Protein AF-A0A9Q0LFL4-F1 (afdb_monomer)

Mean predicted aligned error: 7.01 Å

Solvent-accessible surface area (backbone atoms only — not comparable to full-atom values): 6898 Å² total; per-residue (Å²): 116,65,68,58,54,51,52,50,52,52,24,51,50,52,23,52,52,43,47,49,40,36,75,68,68,75,46,93,72,56,52,64,62,35,40,41,49,46,55,51,49,54,52,52,50,52,49,55,50,50,52,52,47,51,51,30,63,75,42,91,64,61,44,68,62,51,50,55,53,50,51,58,44,53,69,53,48,54,32,51,52,52,25,53,54,40,43,34,40,43,75,60,65,78,43,90,71,54,70,68,64,35,46,39,43,51,53,54,49,53,52,52,53,53,53,52,52,55,52,54,63,57,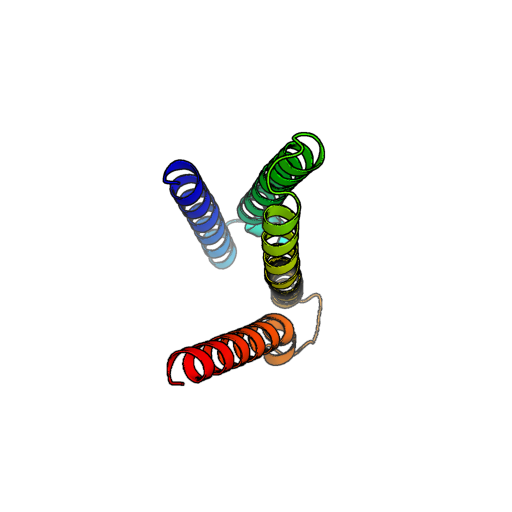62,80,74,115

Secondary structure (DSSP, 8-state):
-HHHHHHHHHHHHHHHHHHHHHHTTS----HHHHTHHHHHHHHHHHHHHHHHHHHHHHS-S-HHHHHHHHHHHHHHHHHHHHHHHHHHHHHTT-----HHHHHHHHHHHHHHHHHHHHHHHHHTT-

Sequence (126 aa):
MDFFLFFFSLTSLLTSIFATLRMDDKISWTWTQIFIPLWIFDIFFLYTLLVAFLRGFFGLRNYKQSITFFQHYIFTFIPLLAFQVLLVRKIDGLSYYSYISVFSPLIVLGIIWIFGFLSDAKFDSY

pLDDT: mean 84.93, std 7.81, range [52.56, 94.0]

Structure (mmCIF, N/CA/C/O backbone):
data_AF-A0A9Q0LFL4-F1
#
_entry.id   AF-A0A9Q0LFL4-F1
#
loop_
_atom_site.group_PDB
_atom_site.id
_atom_site.type_symbol
_atom_site.label_atom_id
_atom_site.label_alt_id
_atom_site.label_comp_id
_atom_site.label_asym_id
_atom_site.label_entity_id
_atom_site.label_seq_id
_atom_site.pdbx_PDB_ins_code
_atom_site.Cartn_x
_atom_site.Cartn_y
_atom_site.Cartn_z
_atom_site.occupancy
_atom_site.B_iso_or_equiv
_atom_site.auth_seq_id
_atom_site.auth_comp_id
_atom_site.auth_asym_id
_atom_site.auth_atom_id
_atom_site.pdbx_PDB_model_num
ATOM 1 N N . MET A 1 1 ? 21.167 2.546 -2.315 1.00 64.94 1 MET A N 1
ATOM 2 C CA . MET A 1 1 ? 20.037 1.668 -1.937 1.00 64.94 1 MET A CA 1
ATOM 3 C C . MET A 1 1 ? 19.676 1.867 -0.463 1.00 64.94 1 MET A C 1
ATOM 5 O O . MET A 1 1 ? 18.500 1.851 -0.125 1.00 64.94 1 MET A O 1
ATOM 9 N N . ASP A 1 2 ? 20.662 2.170 0.382 1.00 81.81 2 ASP A N 1
ATOM 10 C CA . ASP A 1 2 ? 20.545 2.227 1.849 1.00 81.81 2 ASP A CA 1
ATOM 11 C C . ASP A 1 2 ? 19.585 3.304 2.366 1.00 81.81 2 ASP A C 1
ATOM 13 O O . ASP A 1 2 ? 18.818 3.056 3.290 1.00 81.81 2 ASP A O 1
ATOM 17 N N . PHE A 1 3 ? 19.543 4.474 1.717 1.00 87.81 3 PHE A N 1
ATOM 18 C CA . PHE A 1 3 ? 18.604 5.541 2.083 1.00 87.81 3 PHE A CA 1
ATOM 19 C C . PHE A 1 3 ? 17.133 5.111 1.954 1.00 87.81 3 PHE A C 1
ATOM 21 O O . PHE A 1 3 ? 16.326 5.401 2.833 1.00 87.81 3 PHE A O 1
ATOM 28 N N . PHE A 1 4 ? 16.779 4.387 0.886 1.00 84.44 4 PHE A N 1
ATOM 29 C CA . PHE A 1 4 ? 15.406 3.919 0.669 1.00 84.44 4 PHE A CA 1
ATOM 30 C C . PHE A 1 4 ? 14.993 2.882 1.709 1.00 84.44 4 PHE A C 1
ATOM 32 O O . PHE A 1 4 ? 13.879 2.947 2.219 1.00 84.44 4 PHE A O 1
ATOM 39 N N . LEU A 1 5 ? 15.897 1.959 2.050 1.00 88.12 5 LEU A N 1
ATOM 40 C CA . LEU A 1 5 ? 15.652 0.946 3.078 1.00 88.12 5 LEU A CA 1
ATOM 41 C C . LEU A 1 5 ? 15.499 1.581 4.460 1.00 88.12 5 LEU A C 1
ATOM 43 O O . LEU A 1 5 ? 14.592 1.217 5.204 1.00 88.12 5 LEU A O 1
ATOM 47 N N . PHE A 1 6 ? 16.337 2.567 4.783 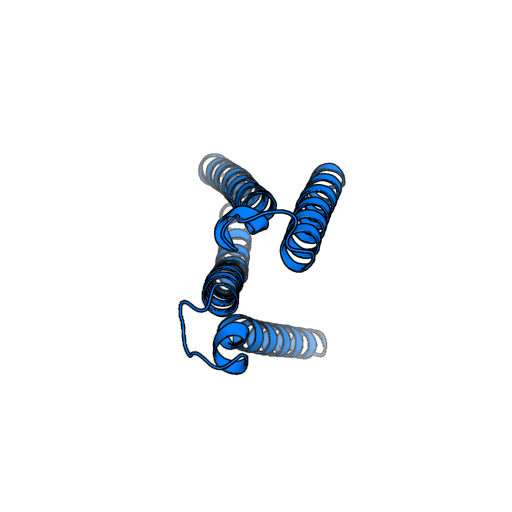1.00 91.19 6 PHE A N 1
ATOM 48 C CA . PHE A 1 6 ? 16.214 3.324 6.024 1.00 91.19 6 PHE A CA 1
ATOM 49 C C . PHE A 1 6 ? 14.870 4.060 6.100 1.00 91.19 6 PHE A C 1
ATOM 51 O O . PHE A 1 6 ? 14.162 3.959 7.101 1.00 91.19 6 PHE A O 1
ATOM 58 N N . PHE A 1 7 ? 14.479 4.743 5.021 1.00 90.00 7 PHE A N 1
ATOM 59 C CA . PHE A 1 7 ? 13.208 5.460 4.950 1.00 90.00 7 PHE A CA 1
ATOM 60 C C . PHE A 1 7 ? 11.995 4.514 5.034 1.00 90.00 7 PHE A C 1
ATOM 62 O O . PHE A 1 7 ? 11.036 4.797 5.756 1.00 90.00 7 PHE A O 1
ATOM 69 N N . PHE A 1 8 ? 12.057 3.356 4.370 1.00 89.19 8 PHE A N 1
ATOM 70 C CA . PHE A 1 8 ? 11.047 2.298 4.465 1.00 89.19 8 PHE A CA 1
ATOM 71 C C . PHE A 1 8 ? 10.922 1.746 5.889 1.00 89.19 8 PHE A C 1
ATOM 73 O O . PHE A 1 8 ? 9.821 1.626 6.428 1.00 89.19 8 PHE A O 1
ATOM 80 N N . SER A 1 9 ? 12.054 1.439 6.524 1.00 90.62 9 SER A N 1
ATOM 81 C CA . SER A 1 9 ? 12.075 0.938 7.897 1.00 90.62 9 SER A CA 1
ATOM 82 C C . SER A 1 9 ? 11.483 1.963 8.859 1.00 90.62 9 SER A C 1
ATOM 84 O O . SER A 1 9 ? 10.689 1.603 9.723 1.00 90.62 9 SER A O 1
ATOM 86 N N . LEU A 1 10 ? 11.833 3.242 8.703 1.00 94.00 10 LEU A N 1
ATOM 87 C CA . LEU A 1 10 ? 11.335 4.310 9.563 1.00 94.00 10 LEU A CA 1
ATOM 88 C C . LEU A 1 10 ? 9.814 4.473 9.432 1.00 94.00 10 LEU A C 1
ATOM 90 O O . LEU A 1 10 ? 9.105 4.473 10.435 1.00 94.00 10 LEU A O 1
ATOM 94 N N . THR A 1 11 ? 9.300 4.559 8.206 1.00 93.06 11 THR A N 1
ATOM 95 C CA . THR A 1 11 ? 7.855 4.708 7.937 1.00 93.06 11 THR A CA 1
ATOM 96 C C . THR A 1 11 ? 7.040 3.491 8.387 1.00 93.06 11 THR A C 1
ATOM 98 O O . THR A 1 11 ? 5.948 3.651 8.943 1.00 93.06 11 THR A O 1
ATOM 101 N N . SER A 1 12 ? 7.592 2.284 8.238 1.00 90.94 12 SER A N 1
ATOM 102 C CA . SER A 1 12 ? 6.985 1.043 8.736 1.00 90.94 12 SER A CA 1
ATOM 103 C C . SER A 1 12 ? 6.929 1.005 10.265 1.00 90.94 12 SER A C 1
ATOM 105 O O . SER A 1 12 ? 5.880 0.702 10.837 1.00 90.94 12 SER A O 1
ATOM 107 N N . LEU A 1 13 ? 8.024 1.377 10.941 1.00 93.94 13 LEU A N 1
ATOM 108 C CA . LEU A 1 13 ? 8.074 1.456 12.404 1.00 93.94 13 LEU A CA 1
ATOM 109 C C . LEU A 1 13 ? 7.091 2.499 12.945 1.00 93.94 13 LEU A C 1
ATOM 111 O O . LEU A 1 13 ? 6.338 2.193 13.867 1.00 93.94 13 LEU A O 1
ATOM 115 N N . LEU A 1 14 ? 7.040 3.695 12.349 1.00 93.69 14 LEU A N 1
ATOM 116 C CA . LEU A 1 14 ? 6.079 4.735 12.733 1.00 93.69 14 LEU A CA 1
ATOM 117 C C . LEU A 1 14 ? 4.635 4.237 12.616 1.00 93.69 14 LEU A C 1
ATOM 119 O O . LEU A 1 14 ? 3.842 4.435 13.534 1.00 93.69 14 LEU A O 1
ATOM 123 N N . THR A 1 15 ? 4.302 3.559 11.517 1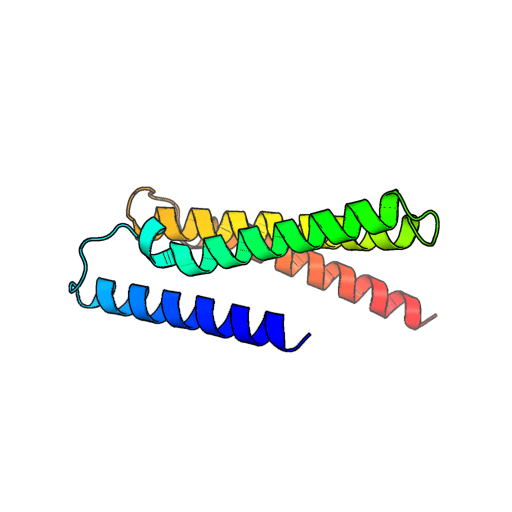.00 91.00 15 THR A N 1
ATOM 124 C CA . THR A 1 15 ? 2.956 3.005 11.320 1.00 91.00 15 THR A CA 1
ATOM 125 C C . THR A 1 15 ? 2.632 1.935 12.359 1.00 91.00 15 THR A C 1
ATOM 127 O O . THR A 1 15 ? 1.528 1.928 12.898 1.00 91.00 15 THR A O 1
ATOM 130 N N . SER A 1 16 ? 3.595 1.074 12.701 1.00 90.19 16 SER A N 1
ATOM 131 C CA . SER A 1 16 ? 3.415 0.077 13.759 1.00 90.19 16 SER A CA 1
ATOM 132 C C . SER A 1 16 ? 3.185 0.729 15.124 1.00 90.19 16 SER A C 1
ATOM 134 O O . SER A 1 16 ? 2.304 0.290 15.855 1.00 90.19 16 SER A O 1
ATOM 136 N N . ILE A 1 17 ? 3.928 1.792 15.453 1.00 92.38 17 ILE A N 1
ATOM 137 C CA . ILE A 1 17 ? 3.763 2.542 16.708 1.00 92.38 17 ILE A CA 1
ATOM 138 C C . ILE A 1 17 ? 2.381 3.206 16.760 1.00 92.38 17 ILE A C 1
ATOM 140 O O . ILE A 1 17 ? 1.686 3.116 17.770 1.00 92.38 17 ILE A O 1
ATOM 144 N N . PHE A 1 18 ? 1.939 3.851 15.678 1.00 90.56 18 PHE A N 1
ATOM 145 C CA . PHE A 1 18 ? 0.596 4.435 15.626 1.00 90.56 18 PHE A CA 1
ATOM 146 C C . PHE A 1 18 ? -0.505 3.371 15.696 1.00 90.56 18 PHE A C 1
ATOM 148 O O . PHE A 1 18 ? -1.534 3.602 16.332 1.00 90.56 18 PHE A O 1
ATOM 155 N N . ALA A 1 19 ? -0.284 2.201 15.092 1.00 88.81 19 ALA A N 1
ATOM 156 C CA . ALA A 1 19 ? -1.211 1.080 15.167 1.00 88.81 19 ALA A CA 1
ATOM 157 C C . ALA A 1 19 ? -1.356 0.562 16.603 1.00 88.81 19 ALA A C 1
ATOM 159 O O . ALA A 1 19 ? -2.485 0.406 17.069 1.00 88.81 19 ALA A O 1
ATOM 160 N N . THR A 1 20 ? -0.249 0.366 17.328 1.00 89.69 20 THR A N 1
ATOM 161 C CA . THR A 1 20 ? -0.294 -0.060 18.737 1.00 89.69 20 THR A CA 1
ATOM 162 C C . THR A 1 20 ? -0.911 1.011 19.628 1.00 89.69 20 THR A C 1
ATOM 164 O O . THR A 1 20 ? -1.770 0.698 20.440 1.00 89.69 20 THR A O 1
ATOM 167 N N . LEU A 1 21 ? 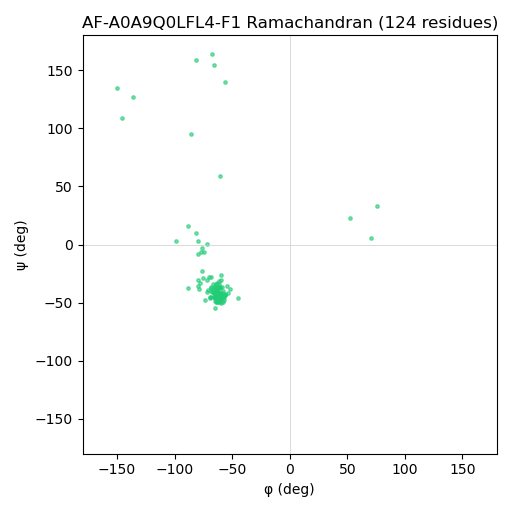-0.574 2.290 19.424 1.00 88.25 21 LEU A N 1
ATOM 168 C CA . LEU A 1 21 ? -1.149 3.388 20.211 1.00 88.25 21 LEU A CA 1
ATOM 169 C C . LEU A 1 21 ? -2.668 3.504 20.054 1.00 88.25 21 LEU A C 1
ATOM 171 O O . LEU A 1 21 ? -3.356 3.871 21.007 1.00 88.25 21 LEU A O 1
ATOM 175 N N . ARG A 1 22 ? -3.205 3.197 18.869 1.00 87.00 22 ARG A N 1
ATOM 176 C CA . ARG A 1 22 ? -4.656 3.098 18.705 1.00 87.00 22 ARG A CA 1
ATOM 177 C C . ARG A 1 22 ? -5.231 1.856 19.365 1.00 87.00 22 ARG A C 1
ATOM 179 O O . ARG A 1 22 ? -6.307 1.958 19.934 1.00 87.00 22 ARG A O 1
ATOM 186 N N . MET A 1 23 ? -4.566 0.706 19.263 1.00 84.94 23 MET A N 1
ATOM 187 C CA . MET A 1 23 ? -5.021 -0.499 19.968 1.00 84.94 23 MET A CA 1
ATOM 188 C C . MET A 1 23 ? -5.064 -0.286 21.487 1.00 84.94 23 MET A C 1
ATOM 190 O O . MET A 1 23 ? -5.933 -0.843 22.145 1.00 84.94 23 MET A O 1
ATOM 194 N N . ASP A 1 24 ? -4.191 0.571 22.015 1.00 88.94 24 ASP A N 1
ATOM 195 C CA . ASP A 1 24 ? -4.174 0.997 23.418 1.00 88.94 24 ASP A CA 1
ATOM 196 C C . ASP A 1 24 ? -5.196 2.113 23.741 1.00 88.94 24 ASP A C 1
ATOM 198 O O . ASP A 1 24 ? -5.114 2.740 24.803 1.00 88.94 24 ASP A O 1
ATOM 202 N N . ASP A 1 25 ? -6.112 2.426 22.815 1.00 84.44 25 ASP A N 1
ATOM 203 C CA . ASP A 1 25 ? -7.126 3.489 22.899 1.00 84.44 25 ASP A CA 1
ATOM 204 C C . ASP A 1 25 ? -6.562 4.883 23.257 1.00 84.44 25 ASP A C 1
ATOM 206 O O . ASP A 1 25 ? -7.276 5.772 23.729 1.00 84.44 25 ASP A O 1
ATOM 210 N N . LYS A 1 26 ? -5.26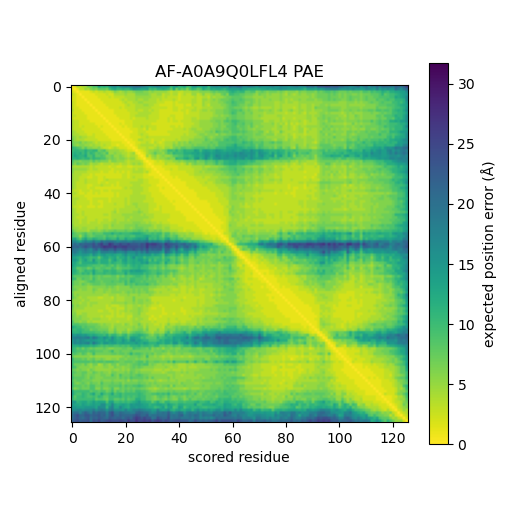6 5.127 23.008 1.00 85.81 26 LYS A N 1
ATOM 211 C CA . LYS A 1 26 ? -4.622 6.427 23.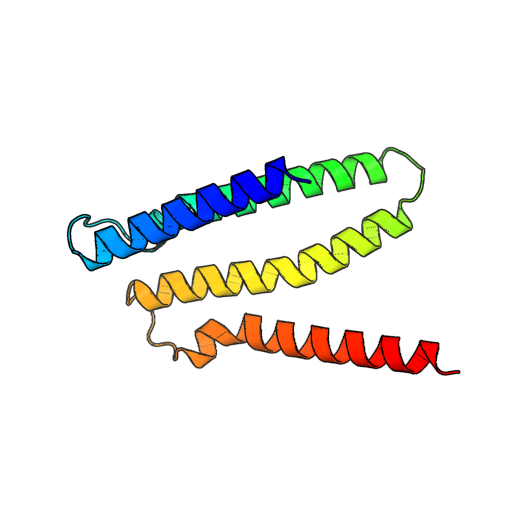278 1.00 85.81 26 LYS A CA 1
ATOM 212 C C . LYS A 1 26 ? -4.970 7.485 22.235 1.00 85.81 26 LYS A C 1
ATOM 214 O O . LYS A 1 26 ? -4.828 8.676 22.508 1.00 85.81 26 LYS A O 1
ATOM 219 N N . ILE A 1 27 ? -5.376 7.062 21.037 1.00 85.56 27 ILE A N 1
ATOM 220 C CA . ILE A 1 27 ? -5.607 7.929 19.878 1.00 85.56 27 ILE A CA 1
ATOM 221 C C . ILE A 1 27 ? -6.913 7.517 19.177 1.00 85.56 27 ILE A C 1
ATOM 223 O O . ILE A 1 27 ? -7.067 6.368 18.778 1.00 85.56 27 ILE A O 1
ATOM 227 N N . SER A 1 28 ? -7.825 8.471 18.954 1.00 84.25 28 SER A N 1
ATOM 228 C CA . SER A 1 28 ? -9.141 8.269 18.311 1.00 84.25 28 SER A CA 1
ATOM 229 C C . SER A 1 28 ? -9.140 8.399 16.776 1.00 84.25 28 SER A C 1
ATOM 231 O O . SER A 1 28 ? -10.184 8.591 16.153 1.00 84.25 28 SER A O 1
ATOM 233 N N . TRP A 1 29 ? -7.967 8.345 16.148 1.00 87.25 29 TRP A N 1
ATOM 234 C CA . TRP A 1 29 ? -7.795 8.507 14.698 1.00 87.25 29 TRP A CA 1
ATOM 235 C C . TRP A 1 29 ? -8.409 7.345 13.921 1.00 87.25 29 TRP A C 1
ATOM 237 O O . TRP A 1 29 ? -8.652 6.303 14.505 1.00 87.25 29 TRP A O 1
ATOM 247 N N . THR A 1 30 ? -8.634 7.480 12.611 1.00 88.19 30 THR A N 1
ATOM 248 C CA . THR A 1 30 ? -9.083 6.402 11.692 1.00 88.19 30 THR A CA 1
ATOM 249 C C . THR A 1 30 ? -7.914 5.516 11.240 1.00 88.19 30 THR A C 1
ATOM 251 O O . THR A 1 30 ? -6.752 5.915 11.341 1.00 88.19 30 THR A O 1
ATOM 254 N N . TRP A 1 31 ? -8.177 4.286 10.777 1.00 87.88 31 TRP A N 1
ATOM 255 C CA . TRP A 1 31 ? -7.077 3.368 10.426 1.00 87.88 31 TRP A CA 1
ATOM 256 C C . TRP A 1 31 ? -6.330 3.873 9.195 1.00 87.88 31 TRP A C 1
ATOM 258 O O . TRP A 1 31 ? -5.118 3.714 9.089 1.00 87.88 31 TRP A O 1
ATOM 268 N N . THR A 1 32 ? -7.027 4.607 8.330 1.00 88.06 32 THR A N 1
ATOM 269 C CA . THR A 1 32 ? -6.437 5.359 7.223 1.00 88.06 32 THR A CA 1
ATOM 270 C C . THR A 1 32 ? -5.370 6.340 7.707 1.00 88.06 32 THR A C 1
ATOM 272 O O . THR A 1 32 ? -4.303 6.415 7.103 1.00 88.06 32 THR A O 1
ATOM 275 N N . GLN A 1 33 ? -5.624 7.054 8.812 1.00 89.19 33 GLN A N 1
ATOM 276 C CA . GLN A 1 33 ? -4.680 8.022 9.376 1.00 89.19 33 GLN A CA 1
ATOM 277 C C . GLN A 1 33 ? -3.433 7.350 9.958 1.00 89.19 33 GLN A C 1
ATOM 279 O O . GLN A 1 33 ? -2.327 7.853 9.789 1.00 89.19 33 GLN A O 1
ATOM 284 N N . ILE A 1 34 ? -3.588 6.185 10.585 1.00 91.38 34 ILE A N 1
ATOM 285 C CA . ILE A 1 34 ? -2.460 5.407 11.126 1.00 91.38 34 ILE A CA 1
ATOM 286 C C . ILE A 1 34 ? -1.501 4.972 10.026 1.00 91.38 34 ILE A C 1
ATOM 288 O O . ILE A 1 34 ? -0.291 5.003 10.222 1.00 91.38 34 ILE A O 1
ATOM 292 N N . PHE A 1 35 ? -2.038 4.612 8.862 1.00 90.94 35 PHE A N 1
ATOM 293 C CA . PHE A 1 35 ? -1.235 4.192 7.724 1.00 90.94 35 PHE A CA 1
ATOM 294 C C . PHE A 1 35 ? -0.579 5.365 6.978 1.00 90.94 35 PHE A C 1
ATOM 296 O O . PHE A 1 35 ? 0.220 5.101 6.085 1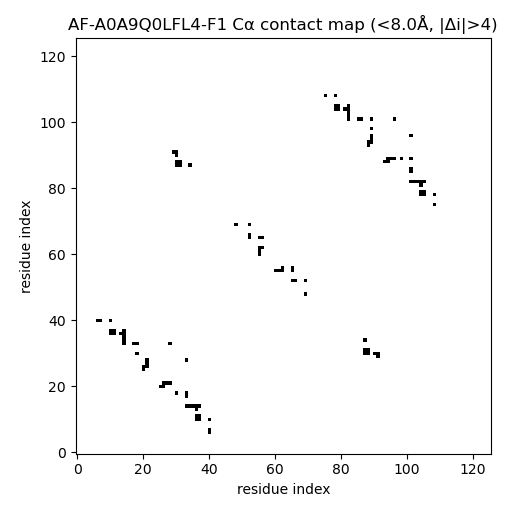.00 90.94 35 PHE A O 1
ATOM 303 N N . ILE A 1 36 ? -0.867 6.643 7.302 1.00 91.69 36 ILE A N 1
ATOM 304 C CA . ILE A 1 36 ? -0.304 7.833 6.607 1.00 91.69 36 ILE A CA 1
ATOM 305 C C . ILE A 1 36 ? 1.208 7.724 6.350 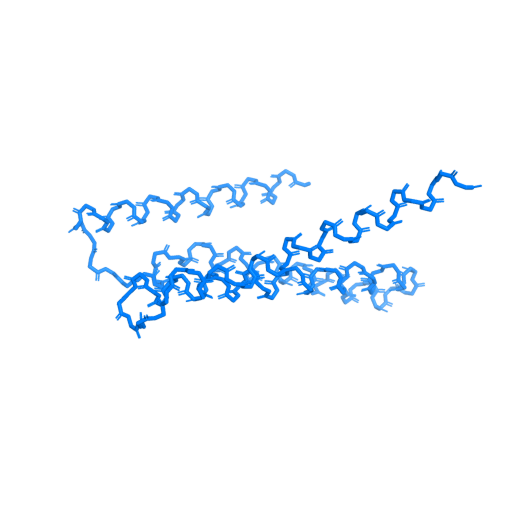1.00 91.69 36 ILE A C 1
ATOM 307 O O . ILE A 1 36 ? 1.611 7.992 5.216 1.00 91.69 36 ILE A O 1
ATOM 311 N N . PRO A 1 37 ? 2.053 7.307 7.315 1.00 91.50 37 PRO A N 1
ATOM 312 C CA . PRO A 1 37 ? 3.487 7.185 7.071 1.00 91.50 37 PRO A CA 1
ATOM 313 C C . PRO A 1 37 ? 3.825 6.190 5.949 1.00 91.50 37 PRO A C 1
ATOM 315 O O . PRO A 1 37 ? 4.726 6.468 5.159 1.00 91.50 37 PRO A O 1
ATOM 318 N N . LEU A 1 38 ? 3.086 5.079 5.835 1.00 90.75 38 LEU A N 1
ATOM 319 C CA . LEU A 1 38 ? 3.216 4.134 4.718 1.00 90.75 38 LEU A CA 1
ATOM 320 C C . LEU A 1 38 ? 2.721 4.735 3.397 1.00 90.75 38 LEU A C 1
ATOM 322 O O . LEU A 1 38 ? 3.448 4.668 2.412 1.00 90.75 38 LEU A O 1
ATOM 326 N N . TRP A 1 39 ? 1.563 5.407 3.365 1.00 91.12 39 TRP A N 1
ATOM 327 C CA . TRP A 1 39 ? 1.078 6.039 2.123 1.00 91.12 39 TRP A CA 1
ATOM 328 C C . TRP A 1 39 ? 2.068 7.078 1.577 1.00 91.12 39 TRP A C 1
ATOM 330 O O . TRP A 1 39 ? 2.244 7.199 0.365 1.00 91.12 39 TRP A O 1
ATOM 340 N N . ILE A 1 40 ? 2.736 7.826 2.463 1.00 91.38 40 ILE A N 1
ATOM 341 C CA . ILE A 1 40 ? 3.786 8.779 2.076 1.00 91.38 40 ILE A CA 1
ATOM 342 C C . ILE A 1 40 ? 4.964 8.044 1.431 1.00 91.38 40 ILE A C 1
ATOM 344 O O . ILE A 1 40 ? 5.475 8.500 0.405 1.00 91.38 40 ILE A O 1
ATOM 348 N N . PHE A 1 41 ? 5.383 6.911 2.003 1.00 91.38 41 PHE A N 1
ATOM 349 C CA . PHE A 1 41 ? 6.419 6.069 1.410 1.00 91.38 41 PHE A CA 1
ATOM 350 C C . PHE A 1 41 ? 6.013 5.585 0.015 1.00 91.38 41 PHE A C 1
ATOM 352 O O . PHE A 1 41 ? 6.797 5.720 -0.926 1.00 91.38 41 PHE A O 1
ATOM 359 N N . ASP A 1 42 ? 4.782 5.102 -0.137 1.00 90.12 42 ASP A N 1
ATOM 360 C CA . ASP A 1 42 ? 4.287 4.569 -1.404 1.00 90.12 42 ASP A CA 1
ATOM 361 C C . ASP A 1 42 ? 4.250 5.643 -2.505 1.00 90.12 42 ASP A C 1
ATOM 363 O O . ASP A 1 42 ? 4.708 5.411 -3.628 1.00 90.12 42 ASP A O 1
ATOM 367 N N . ILE A 1 43 ? 3.794 6.859 -2.180 1.00 91.56 43 ILE A N 1
ATOM 368 C CA . ILE A 1 43 ? 3.794 8.002 -3.109 1.00 91.56 43 ILE A CA 1
ATOM 369 C C . ILE A 1 43 ? 5.224 8.421 -3.467 1.00 91.56 43 ILE A C 1
ATOM 371 O O . ILE A 1 43 ? 5.522 8.672 -4.638 1.00 91.56 43 ILE A O 1
ATOM 375 N N . PHE A 1 44 ? 6.120 8.492 -2.480 1.00 90.75 44 PHE A N 1
ATOM 376 C CA . PHE A 1 44 ? 7.524 8.824 -2.714 1.00 90.75 44 PHE A CA 1
ATOM 377 C C . PHE A 1 44 ? 8.190 7.796 -3.637 1.00 90.75 44 PHE A C 1
ATOM 379 O O . PHE A 1 44 ? 8.879 8.169 -4.592 1.00 90.75 44 PHE A O 1
ATOM 386 N N . PHE A 1 45 ? 7.934 6.508 -3.410 1.00 87.81 45 PHE A N 1
ATOM 387 C CA . PHE A 1 45 ? 8.468 5.435 -4.238 1.00 87.81 45 PHE A CA 1
ATOM 388 C C . PHE A 1 45 ? 7.948 5.532 -5.678 1.00 87.81 45 PHE A C 1
ATOM 390 O O . PHE A 1 45 ? 8.747 5.578 -6.618 1.00 87.81 45 PHE A O 1
ATOM 397 N N . LEU A 1 46 ? 6.634 5.710 -5.856 1.00 88.94 46 LEU A N 1
ATOM 398 C CA . LEU A 1 46 ? 6.016 5.940 -7.166 1.00 88.94 46 LEU A CA 1
ATOM 399 C C . LEU A 1 46 ? 6.609 7.154 -7.891 1.00 88.94 46 LEU A C 1
ATOM 401 O O . LEU A 1 46 ? 6.903 7.071 -9.085 1.00 88.94 46 LEU A O 1
ATOM 405 N N . TYR A 1 47 ? 6.830 8.261 -7.183 1.00 90.69 47 TYR A N 1
ATOM 406 C CA . TYR A 1 47 ? 7.428 9.466 -7.754 1.00 90.69 47 TYR A CA 1
ATOM 407 C C . TYR A 1 47 ? 8.854 9.213 -8.257 1.00 90.69 47 TYR A C 1
ATOM 409 O O . TYR A 1 47 ? 9.183 9.560 -9.393 1.00 90.69 47 TYR A O 1
ATOM 417 N N . THR A 1 48 ? 9.700 8.568 -7.448 1.00 87.00 48 THR A N 1
ATOM 418 C CA . THR A 1 48 ? 11.081 8.260 -7.860 1.00 87.00 48 THR A CA 1
ATOM 419 C C . THR A 1 48 ? 11.139 7.345 -9.081 1.00 87.00 48 THR A C 1
ATOM 421 O O . THR A 1 48 ? 11.968 7.559 -9.970 1.00 87.00 48 THR A O 1
ATOM 424 N N . LEU A 1 49 ? 10.217 6.386 -9.181 1.00 85.81 49 LEU A N 1
ATOM 425 C CA . LEU A 1 49 ? 10.097 5.507 -10.340 1.00 85.81 49 LEU A CA 1
ATOM 426 C C . LEU A 1 49 ? 9.566 6.223 -11.575 1.00 85.81 49 LEU A C 1
ATOM 428 O O . LEU A 1 49 ? 10.087 5.996 -12.665 1.00 85.81 49 LEU A O 1
ATOM 432 N N . LEU A 1 50 ? 8.595 7.123 -11.422 1.00 87.88 50 LEU A N 1
ATOM 433 C CA . LEU A 1 50 ? 8.116 7.958 -12.520 1.00 87.88 50 LEU A CA 1
ATOM 434 C C . LEU A 1 50 ? 9.256 8.818 -13.084 1.00 87.88 50 LEU A C 1
ATOM 436 O O . LEU A 1 50 ? 9.452 8.870 -14.296 1.00 87.88 50 LEU A O 1
ATOM 440 N N . VAL A 1 51 ? 10.056 9.442 -12.217 1.00 88.12 51 VAL A N 1
ATOM 441 C CA . VAL A 1 51 ? 11.225 10.231 -12.636 1.00 88.12 51 VAL A CA 1
ATOM 442 C C . VAL A 1 51 ? 12.266 9.352 -13.335 1.00 88.12 51 VAL A C 1
ATOM 444 O O . VAL A 1 51 ? 12.811 9.755 -14.364 1.00 88.12 51 VAL A O 1
ATOM 447 N N . ALA A 1 52 ? 12.536 8.150 -12.816 1.00 84.19 52 ALA A N 1
ATOM 448 C CA . ALA A 1 52 ? 13.449 7.198 -13.448 1.00 84.19 52 ALA A CA 1
ATOM 449 C C . ALA A 1 52 ? 12.948 6.754 -14.834 1.00 84.19 52 ALA A C 1
ATOM 451 O O . ALA A 1 52 ? 13.729 6.708 -15.786 1.00 84.19 52 ALA A O 1
ATOM 452 N N . PHE A 1 53 ? 11.644 6.501 -14.961 1.00 83.50 53 PHE A N 1
ATOM 453 C CA . PHE A 1 53 ? 10.994 6.149 -16.218 1.00 83.50 53 PHE A CA 1
ATOM 454 C C . PHE A 1 53 ? 11.086 7.286 -17.241 1.00 83.50 53 PHE A C 1
ATOM 456 O O . PHE A 1 53 ? 11.547 7.062 -18.358 1.00 83.50 53 PHE A O 1
ATOM 463 N N . LEU A 1 54 ? 10.735 8.518 -16.855 1.00 85.88 54 LEU A N 1
ATOM 464 C CA . LEU A 1 54 ? 10.826 9.687 -17.737 1.00 85.88 54 LEU A CA 1
ATOM 465 C C . LEU A 1 54 ? 12.271 9.940 -18.191 1.00 85.88 54 LEU A C 1
ATOM 467 O O . LEU A 1 54 ? 12.508 10.189 -19.372 1.00 85.88 54 LEU A O 1
ATOM 471 N N . ARG A 1 55 ? 13.255 9.812 -17.291 1.00 83.56 55 ARG A N 1
ATOM 472 C CA . ARG A 1 55 ? 14.681 9.929 -17.649 1.00 83.56 55 ARG A CA 1
ATOM 473 C C . ARG A 1 55 ? 15.112 8.872 -18.667 1.00 83.56 55 ARG A C 1
ATOM 475 O O . ARG A 1 55 ? 15.808 9.218 -19.618 1.00 83.56 55 ARG A O 1
ATOM 482 N N . GLY A 1 56 ? 14.692 7.619 -18.488 1.00 78.62 56 GLY A N 1
ATOM 483 C CA . GLY A 1 56 ? 14.981 6.530 -19.429 1.00 78.62 56 GLY A CA 1
ATOM 484 C C . GLY A 1 56 ? 14.230 6.647 -20.760 1.00 78.62 56 GLY A C 1
ATOM 485 O O . GLY A 1 56 ? 14.723 6.187 -21.785 1.00 78.62 56 GLY A O 1
ATOM 486 N N . PHE A 1 57 ? 13.056 7.282 -20.762 1.00 79.06 57 PHE A N 1
ATOM 487 C CA . PHE A 1 57 ? 12.275 7.536 -21.971 1.00 79.06 57 PHE A CA 1
ATOM 488 C C . PHE A 1 57 ? 12.895 8.642 -22.838 1.00 79.06 57 PHE A C 1
ATOM 490 O O . PHE A 1 57 ? 13.059 8.457 -24.042 1.00 79.06 57 PHE A O 1
ATOM 497 N N . PHE A 1 58 ? 13.274 9.775 -22.236 1.00 80.19 58 PHE A N 1
ATOM 498 C CA . PHE A 1 58 ? 13.879 10.899 -22.964 1.00 80.19 58 PHE A CA 1
ATOM 499 C C . PHE A 1 58 ? 15.361 10.672 -23.304 1.00 80.19 58 PHE A C 1
ATOM 501 O O . PHE A 1 58 ? 15.834 11.129 -24.344 1.00 80.19 58 PHE A O 1
ATOM 508 N N . GLY A 1 59 ? 16.111 9.964 -22.456 1.00 74.31 59 GLY A N 1
ATOM 509 C CA . GLY A 1 59 ? 17.489 9.571 -22.739 1.00 74.31 59 GLY A CA 1
ATOM 510 C C . GLY A 1 59 ? 17.517 8.267 -23.529 1.00 74.31 59 GLY A C 1
ATOM 511 O O . GLY A 1 59 ? 17.460 7.208 -22.922 1.00 74.31 59 GLY A O 1
ATOM 512 N N . LEU A 1 60 ? 17.607 8.337 -24.862 1.00 66.31 60 LEU A N 1
ATOM 513 C CA . LEU A 1 60 ? 17.590 7.220 -25.832 1.00 66.31 60 LEU A CA 1
ATOM 514 C C . LEU A 1 60 ? 18.730 6.184 -25.659 1.00 66.31 60 LEU A C 1
ATOM 516 O O . LEU A 1 60 ? 19.523 5.935 -26.566 1.00 66.31 60 LEU A O 1
ATOM 520 N N . ARG A 1 61 ? 18.828 5.545 -24.497 1.00 56.94 61 ARG A N 1
ATOM 521 C CA . ARG A 1 61 ? 19.734 4.438 -24.198 1.00 56.94 61 ARG A CA 1
ATOM 522 C C . ARG A 1 61 ? 19.009 3.509 -23.227 1.00 56.94 61 ARG A C 1
ATOM 524 O O . ARG A 1 61 ? 18.812 3.843 -22.067 1.00 56.94 61 ARG A O 1
ATOM 531 N N . ASN A 1 62 ? 18.623 2.337 -23.734 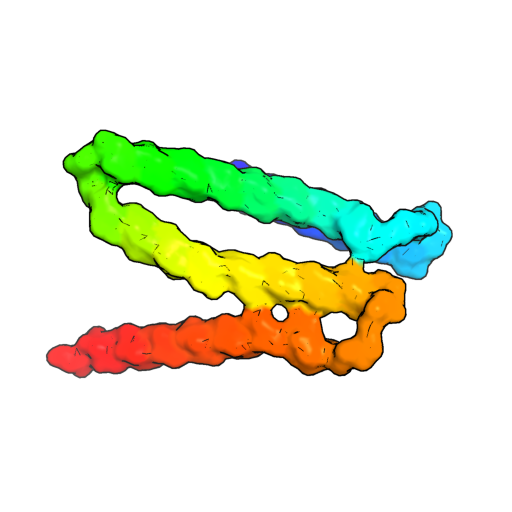1.00 66.19 62 ASN A N 1
ATOM 532 C CA . ASN A 1 62 ? 17.998 1.225 -22.999 1.00 66.19 62 ASN A CA 1
ATOM 533 C C . ASN A 1 62 ? 16.512 1.382 -22.608 1.00 66.19 62 ASN A C 1
ATOM 535 O O . ASN A 1 62 ? 16.071 0.790 -21.624 1.00 66.19 62 ASN A O 1
ATOM 539 N N . TYR A 1 63 ? 15.705 2.070 -23.429 1.00 69.75 63 TYR A N 1
ATOM 540 C CA . TYR A 1 63 ? 14.258 2.232 -23.197 1.00 69.75 63 TYR A CA 1
ATOM 541 C C . TYR A 1 63 ? 13.517 0.899 -22.958 1.00 69.75 63 TYR A C 1
ATOM 543 O O . TYR A 1 63 ? 12.634 0.828 -22.109 1.00 69.75 63 TYR A O 1
ATOM 551 N N . LYS A 1 64 ? 13.894 -0.176 -23.675 1.00 70.81 64 LYS A N 1
ATOM 552 C CA . LYS A 1 64 ? 13.250 -1.496 -23.549 1.00 70.81 64 LYS A CA 1
ATOM 553 C C . LYS A 1 64 ? 13.385 -2.052 -22.135 1.00 70.81 64 LYS A C 1
ATOM 555 O O . LYS A 1 64 ? 12.402 -2.495 -21.562 1.00 70.81 64 LYS A O 1
ATOM 560 N N . GLN A 1 65 ? 14.585 -1.968 -21.562 1.00 72.50 65 GLN A N 1
ATOM 561 C CA . GLN A 1 65 ? 14.864 -2.481 -20.225 1.00 72.50 65 GLN A CA 1
ATOM 562 C C . GLN A 1 65 ? 14.131 -1.659 -19.152 1.00 72.50 65 GLN A C 1
ATOM 564 O O . GLN A 1 65 ? 13.549 -2.229 -18.232 1.00 72.50 65 GLN A O 1
ATOM 569 N N . SER A 1 66 ? 14.078 -0.330 -19.303 1.00 72.94 66 SER A N 1
ATOM 570 C CA . SER A 1 66 ? 13.304 0.550 -18.415 1.00 72.94 66 SER A CA 1
ATOM 571 C C . SER A 1 66 ? 11.796 0.274 -18.460 1.00 72.94 66 SER A C 1
ATOM 573 O O . SER A 1 66 ? 11.153 0.302 -17.411 1.00 72.94 66 SER A O 1
ATOM 575 N N . ILE A 1 67 ? 11.231 -0.035 -19.634 1.00 74.06 67 ILE A N 1
ATOM 576 C CA . ILE A 1 67 ? 9.816 -0.423 -19.762 1.00 74.06 67 ILE A CA 1
ATOM 577 C C . ILE A 1 67 ? 9.556 -1.756 -19.057 1.00 74.06 67 ILE A C 1
ATOM 579 O O . ILE A 1 67 ? 8.597 -1.849 -18.291 1.00 74.06 67 ILE A O 1
ATOM 583 N N . THR A 1 68 ? 10.416 -2.762 -19.253 1.00 77.62 68 THR A N 1
ATOM 584 C CA . THR A 1 68 ? 10.253 -4.069 -18.601 1.00 77.62 68 THR A CA 1
ATOM 585 C C . THR A 1 68 ? 10.267 -3.933 -17.077 1.00 77.62 68 THR A C 1
ATOM 587 O O . THR A 1 68 ? 9.388 -4.480 -16.413 1.00 77.62 68 THR A O 1
ATOM 590 N N . PHE A 1 69 ? 11.191 -3.153 -16.504 1.00 75.19 69 PHE A N 1
ATOM 591 C CA . PHE A 1 69 ? 11.215 -2.899 -15.056 1.00 75.19 69 PHE A CA 1
ATOM 592 C C . PHE A 1 69 ? 9.951 -2.189 -14.558 1.00 75.19 69 PHE A C 1
ATOM 594 O O . PHE A 1 69 ? 9.405 -2.552 -13.517 1.00 75.19 69 PHE A O 1
ATOM 601 N N . PHE A 1 70 ? 9.455 -1.209 -15.312 1.00 80.06 70 PHE A N 1
ATOM 602 C CA . PHE A 1 70 ? 8.253 -0.463 -14.948 1.00 80.06 70 PHE A CA 1
ATOM 603 C C . PHE A 1 70 ? 6.991 -1.339 -14.972 1.00 80.06 70 PHE A C 1
ATOM 605 O O . PHE A 1 70 ? 6.147 -1.232 -14.083 1.00 80.06 70 PHE A O 1
ATOM 612 N N . GLN A 1 71 ? 6.887 -2.251 -15.943 1.00 79.69 71 GLN A N 1
ATOM 613 C CA . GLN A 1 71 ? 5.789 -3.218 -16.028 1.00 79.69 71 GLN A CA 1
ATOM 614 C C . GLN A 1 71 ? 5.761 -4.159 -14.819 1.00 79.69 71 GLN A C 1
ATOM 616 O O . GLN A 1 71 ? 4.720 -4.282 -14.175 1.00 79.69 71 GLN A O 1
ATOM 621 N N . HIS A 1 72 ? 6.899 -4.768 -14.470 1.00 82.62 72 HIS A N 1
ATOM 622 C CA . HIS A 1 72 ? 6.998 -5.643 -13.294 1.00 82.62 72 HIS A CA 1
ATOM 623 C C . HIS A 1 72 ? 6.665 -4.890 -12.005 1.00 82.62 72 HIS A C 1
ATOM 625 O O . HIS A 1 72 ? 5.996 -5.418 -11.112 1.00 82.62 72 HIS A O 1
ATOM 631 N N . TYR A 1 73 ? 7.092 -3.630 -11.930 1.00 82.62 73 TYR A N 1
ATOM 632 C CA . TYR A 1 73 ? 6.807 -2.781 -10.791 1.00 82.62 73 TYR A CA 1
ATOM 633 C C . TYR A 1 73 ? 5.308 -2.490 -10.640 1.00 82.62 73 TYR A C 1
ATOM 635 O O . TYR A 1 73 ? 4.747 -2.788 -9.587 1.00 82.62 73 TYR A O 1
ATOM 643 N N . ILE A 1 74 ? 4.638 -1.977 -11.679 1.00 85.06 74 ILE A N 1
ATOM 644 C CA . ILE A 1 74 ? 3.190 -1.698 -11.636 1.00 85.06 74 ILE A CA 1
ATOM 645 C C . ILE A 1 74 ? 2.409 -2.960 -11.271 1.00 85.06 74 ILE A C 1
ATOM 647 O O . ILE A 1 74 ? 1.505 -2.914 -10.434 1.00 85.06 74 ILE A O 1
ATOM 651 N N . PHE A 1 75 ? 2.791 -4.088 -11.868 1.00 86.19 75 PHE A N 1
ATOM 652 C CA . PHE A 1 75 ? 2.147 -5.375 -11.643 1.00 86.19 75 PHE A CA 1
ATOM 653 C C . PHE A 1 75 ? 2.242 -5.848 -10.186 1.00 86.19 75 PHE A C 1
ATOM 655 O O . PHE A 1 75 ? 1.324 -6.485 -9.681 1.00 86.19 75 PHE A O 1
ATOM 662 N N . THR A 1 76 ? 3.322 -5.496 -9.491 1.00 84.31 76 THR A N 1
ATOM 663 C CA . THR A 1 76 ? 3.547 -5.872 -8.088 1.00 84.31 76 THR A CA 1
ATOM 664 C C . THR A 1 76 ? 2.950 -4.856 -7.117 1.00 84.31 76 THR A C 1
ATOM 666 O O . THR A 1 76 ? 2.396 -5.226 -6.083 1.00 84.31 76 THR A O 1
ATOM 669 N N . PHE A 1 77 ? 3.029 -3.569 -7.452 1.00 87.94 77 PHE A N 1
ATOM 670 C CA . PHE A 1 77 ? 2.656 -2.484 -6.550 1.00 87.94 77 PHE A CA 1
ATOM 671 C C . PHE A 1 77 ? 1.142 -2.252 -6.487 1.00 87.94 77 PHE A C 1
ATOM 673 O O . PHE A 1 77 ? 0.613 -1.981 -5.412 1.00 87.94 77 PHE A O 1
ATOM 680 N N . ILE A 1 78 ? 0.415 -2.415 -7.602 1.00 88.62 78 ILE A N 1
ATOM 681 C CA . ILE A 1 78 ? -1.051 -2.256 -7.618 1.00 88.62 78 ILE A CA 1
ATOM 682 C C . ILE A 1 78 ? -1.749 -3.248 -6.666 1.00 88.62 78 ILE A C 1
ATOM 684 O O . ILE A 1 78 ? -2.557 -2.799 -5.850 1.00 88.62 78 ILE A O 1
ATOM 688 N N . PRO A 1 79 ? -1.459 -4.567 -6.697 1.00 89.06 79 PRO A N 1
ATOM 689 C CA . PRO A 1 79 ? -2.060 -5.515 -5.759 1.00 89.06 79 PRO A CA 1
ATOM 690 C C . PRO A 1 79 ? -1.684 -5.233 -4.301 1.00 89.06 79 PRO A C 1
ATOM 692 O O . PRO A 1 79 ? -2.506 -5.434 -3.408 1.00 89.06 79 PRO A O 1
ATOM 695 N N . LEU A 1 80 ? -0.469 -4.733 -4.055 1.00 88.94 80 LEU A N 1
ATOM 696 C CA . LEU A 1 80 ? 0.004 -4.387 -2.716 1.00 88.94 80 LEU A CA 1
ATOM 697 C C . LEU A 1 80 ? -0.748 -3.174 -2.143 1.00 88.94 80 LEU A C 1
ATOM 699 O O . LEU A 1 80 ? -1.243 -3.240 -1.018 1.00 88.94 80 LEU A O 1
ATOM 703 N N . LEU A 1 81 ? -0.935 -2.120 -2.944 1.00 89.19 81 LEU A N 1
ATOM 704 C CA . LEU A 1 81 ? -1.778 -0.974 -2.584 1.00 89.19 81 LEU A CA 1
ATOM 705 C C . LEU A 1 81 ? -3.237 -1.403 -2.366 1.00 89.19 81 LEU A C 1
ATOM 707 O O . LEU A 1 81 ? -3.872 -0.991 -1.395 1.00 89.19 81 LEU A O 1
ATOM 711 N N . ALA A 1 82 ? -3.775 -2.262 -3.239 1.00 90.38 82 ALA A N 1
ATOM 712 C CA . ALA A 1 82 ? -5.131 -2.788 -3.091 1.00 90.38 82 ALA A CA 1
ATOM 713 C C . ALA A 1 82 ? -5.297 -3.553 -1.768 1.00 90.38 82 ALA A C 1
ATOM 715 O O . ALA A 1 82 ? -6.289 -3.356 -1.065 1.00 90.38 82 ALA A O 1
ATOM 716 N N . PHE A 1 83 ? -4.309 -4.369 -1.393 1.00 92.31 83 PHE A N 1
ATOM 717 C CA . PHE A 1 83 ? -4.271 -5.047 -0.100 1.00 92.31 83 PHE A CA 1
ATOM 718 C C . PHE A 1 83 ? -4.275 -4.055 1.072 1.00 92.31 83 PHE A C 1
ATOM 720 O O . PHE A 1 83 ? -5.113 -4.190 1.963 1.00 92.31 83 PHE A O 1
ATOM 727 N N . GLN A 1 84 ? -3.403 -3.040 1.066 1.00 90.75 84 GLN A N 1
ATOM 728 C CA . GLN A 1 84 ? -3.354 -2.025 2.128 1.00 90.75 84 GLN A CA 1
ATOM 729 C C . GLN A 1 84 ? -4.701 -1.296 2.283 1.00 90.75 84 GLN A C 1
ATOM 731 O O . GLN A 1 84 ? -5.209 -1.168 3.398 1.00 90.75 84 GLN A O 1
ATOM 736 N N . VAL A 1 85 ? -5.323 -0.873 1.174 1.00 90.25 85 VAL A N 1
ATOM 737 C CA . VAL A 1 85 ? -6.640 -0.205 1.173 1.00 90.25 85 VAL A CA 1
ATOM 738 C C . VAL A 1 85 ? -7.718 -1.120 1.759 1.00 90.25 85 VAL A C 1
ATOM 740 O O . VAL A 1 85 ? -8.521 -0.687 2.591 1.00 90.25 85 VAL A O 1
ATOM 743 N N . LEU A 1 86 ? -7.761 -2.384 1.325 1.00 89.25 86 LEU A N 1
ATOM 744 C CA . LEU A 1 86 ? -8.734 -3.365 1.809 1.00 89.25 86 LEU A CA 1
ATOM 745 C C . LEU A 1 86 ? -8.533 -3.670 3.294 1.00 89.25 86 LEU A C 1
ATOM 747 O O . LEU A 1 86 ? -9.514 -3.800 4.028 1.00 89.25 86 LEU A O 1
ATOM 751 N N . LEU A 1 87 ? -7.281 -3.747 3.740 1.00 89.44 87 LEU A N 1
ATOM 752 C CA . LEU A 1 87 ? -6.926 -3.985 5.131 1.00 89.44 87 LEU A CA 1
ATOM 753 C C . LEU A 1 87 ? -7.380 -2.818 6.005 1.00 89.44 87 LEU A C 1
ATOM 755 O O . LEU A 1 87 ? -8.099 -3.041 6.976 1.00 89.44 87 LEU A O 1
ATOM 759 N N . VAL A 1 88 ? -7.080 -1.579 5.615 1.00 89.69 88 VAL A N 1
ATOM 760 C CA . VAL A 1 88 ? -7.556 -0.383 6.326 1.00 89.69 88 VAL A CA 1
ATOM 761 C C . VAL A 1 88 ? -9.083 -0.371 6.414 1.00 89.69 88 VAL A C 1
ATOM 763 O O . VAL A 1 88 ? -9.631 -0.212 7.503 1.00 89.69 88 VAL A O 1
ATOM 766 N N . ARG A 1 89 ? -9.785 -0.621 5.301 1.00 86.31 89 ARG A N 1
ATOM 767 C CA . ARG A 1 89 ? -11.258 -0.673 5.277 1.00 86.31 89 ARG A CA 1
ATOM 768 C C . ARG A 1 89 ? -11.838 -1.761 6.175 1.00 86.31 89 ARG A C 1
ATOM 770 O O . ARG A 1 89 ? -12.892 -1.557 6.777 1.00 86.31 89 ARG A O 1
ATOM 777 N N . LYS A 1 90 ? -11.178 -2.918 6.246 1.00 87.38 90 LYS A N 1
ATOM 778 C CA . LYS A 1 90 ? -11.609 -4.033 7.088 1.00 87.38 90 LYS A CA 1
ATOM 779 C C . LYS A 1 90 ? -11.448 -3.706 8.569 1.00 87.38 90 LYS A C 1
ATOM 781 O O . LYS A 1 90 ? -12.371 -3.969 9.335 1.00 87.38 90 LYS A O 1
ATOM 786 N N . ILE A 1 91 ? -10.300 -3.157 8.965 1.00 85.94 91 ILE A N 1
ATOM 787 C CA . ILE A 1 91 ? -10.013 -2.863 10.375 1.00 85.94 91 ILE A CA 1
ATOM 788 C C . ILE A 1 91 ? -10.849 -1.668 10.868 1.00 85.94 91 ILE A C 1
ATOM 790 O O . ILE A 1 91 ? -11.290 -1.661 12.013 1.00 85.94 91 ILE A O 1
ATOM 794 N N . ASP A 1 92 ? -11.178 -0.714 9.995 1.00 84.31 92 ASP A N 1
ATOM 795 C CA . ASP A 1 92 ? -12.088 0.399 10.314 1.00 84.31 92 ASP A CA 1
ATOM 796 C C . ASP A 1 92 ? -13.562 -0.027 10.452 1.00 84.31 92 ASP A C 1
ATOM 798 O O . ASP A 1 92 ? -14.427 0.799 10.716 1.00 84.31 92 ASP A O 1
ATOM 802 N N . GLY A 1 93 ? -13.872 -1.319 10.279 1.00 81.19 93 GLY A N 1
ATOM 803 C CA . GLY A 1 93 ? -15.228 -1.856 10.424 1.00 81.19 93 GLY A CA 1
ATOM 804 C C . GLY A 1 93 ? -16.188 -1.438 9.306 1.00 81.19 93 GLY A C 1
ATOM 805 O O . GLY A 1 93 ? -17.363 -1.792 9.339 1.00 81.19 93 GLY A O 1
ATOM 806 N N . LEU A 1 94 ? -15.694 -0.744 8.276 1.00 75.25 94 LEU A N 1
ATOM 807 C CA . LEU A 1 94 ? -16.491 -0.227 7.159 1.00 75.25 94 LEU A CA 1
ATOM 808 C C . LEU A 1 94 ? -16.892 -1.309 6.147 1.00 75.25 94 LEU A C 1
ATOM 810 O O . LEU A 1 94 ? -17.537 -1.017 5.139 1.00 75.25 94 LEU A O 1
ATOM 814 N N . SER A 1 95 ? -16.457 -2.557 6.327 1.00 73.88 95 SER A N 1
ATOM 815 C CA . SER A 1 95 ? -16.735 -3.632 5.376 1.00 73.88 95 SER A CA 1
ATOM 816 C C . SER A 1 95 ? -16.811 -5.016 6.024 1.00 73.88 95 SER A C 1
ATOM 818 O O . SER A 1 95 ? -15.930 -5.430 6.778 1.00 73.88 95 SER A O 1
ATOM 820 N N . TYR A 1 96 ? -17.833 -5.786 5.637 1.00 75.31 96 TYR A N 1
ATOM 821 C CA . TYR A 1 96 ? -18.078 -7.158 6.103 1.00 75.31 96 TYR A CA 1
ATOM 822 C C . TYR A 1 96 ? -17.210 -8.227 5.414 1.00 75.31 96 TYR A C 1
ATOM 824 O O . TYR A 1 96 ? -17.362 -9.412 5.698 1.00 75.31 96 TYR A O 1
ATOM 832 N N . TYR A 1 97 ? -16.289 -7.844 4.521 1.00 74.56 97 TYR A N 1
ATOM 833 C CA . TYR A 1 97 ? -15.452 -8.788 3.772 1.00 74.56 97 TYR A CA 1
ATOM 834 C C . TYR A 1 97 ? -14.664 -9.723 4.699 1.00 74.56 97 TYR A C 1
ATOM 836 O O . TYR A 1 97 ? -14.148 -9.294 5.731 1.00 74.56 97 TYR A O 1
ATOM 844 N N . SER A 1 98 ? -14.550 -11.003 4.343 1.00 84.00 98 SER A N 1
ATOM 845 C CA . SER A 1 98 ? -13.702 -11.950 5.079 1.00 84.00 98 SER A CA 1
ATOM 846 C C . SER A 1 98 ? -12.223 -11.567 4.942 1.00 84.00 98 SER A C 1
ATOM 848 O O . SER A 1 98 ? -11.830 -10.955 3.947 1.00 84.00 98 SER A O 1
ATOM 850 N N . TYR A 1 99 ? -11.381 -11.956 5.906 1.00 83.25 99 TYR A N 1
ATOM 851 C CA . TYR A 1 99 ? -9.930 -11.740 5.821 1.00 83.25 99 TYR A CA 1
ATOM 852 C C . TYR A 1 99 ? -9.349 -12.327 4.528 1.00 83.25 99 TYR A C 1
ATOM 854 O O . TYR A 1 99 ? -8.507 -11.703 3.896 1.00 83.25 99 TYR A O 1
ATOM 862 N N . ILE A 1 100 ? -9.879 -13.457 4.054 1.00 86.31 100 ILE A N 1
ATOM 863 C CA . ILE A 1 100 ? -9.461 -14.079 2.788 1.00 86.31 100 ILE A CA 1
ATOM 864 C C . ILE A 1 100 ? -9.643 -13.118 1.601 1.00 86.31 100 ILE A C 1
ATOM 866 O O . ILE A 1 100 ? -8.771 -13.021 0.743 1.00 86.31 100 ILE A O 1
ATOM 870 N N . SER A 1 101 ? -10.741 -12.357 1.566 1.00 85.12 101 SER A N 1
ATOM 871 C CA . SER A 1 101 ? -10.987 -11.369 0.510 1.00 85.12 101 SER A CA 1
ATOM 872 C C . SER A 1 101 ? -10.014 -10.194 0.591 1.00 85.12 101 SER A C 1
ATOM 874 O O . SER A 1 101 ? -9.557 -9.718 -0.445 1.00 85.12 101 SER A O 1
ATOM 876 N N . VAL A 1 102 ? -9.649 -9.765 1.804 1.00 88.75 102 VAL A N 1
ATOM 877 C CA . VAL A 1 102 ? -8.648 -8.708 2.023 1.00 88.75 102 VAL A CA 1
ATOM 878 C C . VAL A 1 102 ? -7.277 -9.143 1.510 1.00 88.75 102 VAL A C 1
ATOM 880 O O . VAL A 1 102 ? -6.619 -8.380 0.812 1.00 88.75 102 VAL A O 1
ATOM 883 N N . PHE A 1 103 ? -6.872 -10.383 1.797 1.00 90.31 103 PHE A N 1
ATOM 884 C CA . PHE A 1 103 ? -5.591 -10.944 1.358 1.00 90.31 103 PHE A CA 1
ATOM 885 C C . PHE A 1 103 ? -5.586 -11.420 -0.102 1.00 90.31 103 PHE A C 1
ATOM 887 O O . PHE A 1 103 ? -4.520 -11.739 -0.627 1.00 90.31 103 PHE A O 1
ATOM 894 N N . SER A 1 104 ? -6.737 -11.445 -0.782 1.00 91.00 104 SER A N 1
ATOM 895 C CA . SER A 1 104 ? -6.848 -11.968 -2.148 1.00 91.00 104 SER A CA 1
ATOM 896 C C . SER A 1 104 ? -5.873 -11.346 -3.159 1.00 91.00 104 SER A C 1
ATOM 898 O O . SER A 1 104 ? -5.258 -12.125 -3.892 1.00 91.00 104 SER A O 1
ATOM 900 N N . PRO A 1 105 ? -5.613 -10.018 -3.182 1.00 90.44 105 PRO A N 1
ATOM 901 C CA . PRO A 1 105 ? -4.668 -9.448 -4.144 1.00 90.44 105 PRO A CA 1
ATOM 902 C C . PRO A 1 105 ? -3.245 -9.974 -3.923 1.00 90.44 105 PRO A C 1
ATOM 904 O O . PRO A 1 105 ? -2.497 -10.194 -4.872 1.00 90.44 105 PRO A O 1
ATOM 907 N N . LEU A 1 106 ? -2.890 -10.216 -2.661 1.00 91.38 106 LEU A N 1
ATOM 908 C CA . LEU A 1 106 ? -1.562 -10.639 -2.235 1.00 91.38 106 LEU A CA 1
ATOM 909 C C . LEU A 1 106 ? -1.350 -12.139 -2.490 1.00 91.38 106 LEU A C 1
ATOM 911 O O . LEU A 1 106 ? -0.285 -12.538 -2.955 1.00 91.38 106 LEU A O 1
ATOM 915 N N . ILE A 1 107 ? -2.384 -12.961 -2.275 1.00 90.75 107 ILE A N 1
ATOM 916 C CA . ILE A 1 107 ? -2.367 -14.396 -2.606 1.00 90.75 107 ILE A CA 1
ATOM 917 C C . ILE A 1 107 ? -2.208 -14.593 -4.117 1.00 90.75 107 ILE A C 1
ATOM 919 O O . ILE A 1 107 ? -1.358 -15.371 -4.547 1.00 90.75 107 ILE A O 1
ATOM 923 N N . VAL A 1 108 ? -2.991 -13.869 -4.923 1.00 90.81 108 VAL A N 1
ATOM 924 C CA . VAL A 1 108 ? -2.907 -13.939 -6.391 1.00 90.81 108 VAL A CA 1
ATOM 925 C C . VAL A 1 108 ? -1.516 -13.526 -6.865 1.00 90.81 108 VAL A C 1
ATOM 927 O O . VAL A 1 108 ? -0.909 -14.236 -7.664 1.00 90.81 108 VAL A O 1
ATOM 930 N N . LEU A 1 109 ? -0.979 -12.430 -6.324 1.00 90.94 109 LEU A N 1
ATOM 931 C CA . LEU A 1 109 ? 0.377 -11.983 -6.624 1.00 90.94 109 LEU A CA 1
ATOM 932 C C . LEU A 1 109 ? 1.416 -13.064 -6.281 1.00 90.94 109 LEU A C 1
ATOM 934 O O . LEU A 1 109 ? 2.238 -13.405 -7.128 1.00 90.94 109 LEU A O 1
ATOM 938 N N . GLY A 1 110 ? 1.355 -13.640 -5.077 1.00 89.44 110 GLY A N 1
ATOM 939 C CA . GLY A 1 110 ? 2.287 -14.681 -4.638 1.00 89.44 110 GLY A CA 1
ATOM 940 C C . GLY A 1 110 ? 2.278 -15.911 -5.548 1.00 89.44 110 GLY A C 1
ATOM 941 O O . GLY A 1 110 ? 3.338 -16.415 -5.912 1.00 89.44 110 GLY A O 1
ATOM 942 N N . ILE A 1 111 ? 1.095 -16.348 -5.987 1.00 92.38 111 ILE A N 1
ATOM 943 C CA . ILE A 1 111 ? 0.953 -17.459 -6.935 1.00 92.38 111 ILE A CA 1
ATOM 944 C C . ILE A 1 111 ? 1.636 -17.124 -8.268 1.00 92.38 111 ILE A C 1
ATOM 946 O O . ILE A 1 111 ? 2.413 -17.931 -8.773 1.00 92.38 111 ILE A O 1
ATOM 950 N N . ILE A 1 112 ? 1.396 -15.933 -8.822 1.00 89.88 112 ILE A N 1
ATOM 951 C CA . ILE A 1 112 ? 1.965 -15.524 -10.116 1.00 89.88 112 ILE A CA 1
ATOM 952 C C . ILE A 1 112 ? 3.495 -15.462 -10.060 1.00 89.88 112 ILE A C 1
ATOM 954 O O . ILE A 1 112 ? 4.158 -15.938 -10.979 1.00 89.88 112 ILE A O 1
ATOM 958 N N . TRP A 1 113 ? 4.059 -14.946 -8.967 1.00 88.56 113 TRP A N 1
ATOM 959 C CA . TRP A 1 113 ? 5.509 -14.912 -8.765 1.00 88.56 113 TRP A CA 1
ATOM 960 C C . TRP A 1 113 ? 6.125 -16.309 -8.655 1.00 88.56 113 TRP A C 1
ATOM 962 O O . TRP A 1 113 ? 7.164 -16.557 -9.261 1.00 88.56 113 TRP A O 1
ATOM 972 N N . ILE A 1 114 ? 5.477 -17.234 -7.939 1.00 91.88 114 ILE A N 1
ATOM 973 C CA . ILE A 1 114 ? 5.939 -18.628 -7.846 1.00 91.88 114 ILE A CA 1
ATOM 974 C C . ILE A 1 114 ? 5.933 -19.286 -9.228 1.00 91.88 114 ILE A C 1
ATOM 976 O O . ILE A 1 114 ? 6.910 -19.931 -9.603 1.00 91.88 114 ILE A O 1
ATOM 980 N N . PHE A 1 115 ? 4.863 -19.105 -10.006 1.00 90.00 115 PHE A N 1
ATOM 981 C CA . PHE A 1 115 ? 4.791 -19.652 -11.360 1.00 90.00 115 PHE A CA 1
ATOM 982 C C . PHE A 1 115 ? 5.850 -19.057 -12.292 1.00 90.00 115 PHE A C 1
ATOM 984 O O . PHE A 1 115 ? 6.492 -19.819 -13.011 1.00 90.00 115 PHE A O 1
ATOM 991 N N . GLY A 1 116 ? 6.066 -17.738 -12.252 1.00 85.75 116 GLY A N 1
ATOM 992 C CA . GLY A 1 116 ? 7.121 -17.080 -13.032 1.00 85.75 116 GLY A CA 1
ATOM 993 C C . GLY A 1 116 ? 8.519 -17.589 -12.669 1.00 85.75 116 GLY A C 1
ATOM 994 O O . GLY A 1 116 ? 9.306 -17.943 -13.541 1.00 85.75 116 GLY A O 1
ATOM 995 N N . PHE A 1 117 ? 8.800 -17.745 -11.376 1.00 86.88 117 PHE A N 1
ATOM 996 C CA . PHE A 1 117 ? 10.071 -18.301 -10.912 1.00 86.88 117 PHE A CA 1
ATOM 997 C C . PHE A 1 117 ? 10.291 -19.747 -11.389 1.00 86.88 117 PHE A C 1
ATOM 999 O O . PHE A 1 117 ? 11.380 -20.104 -11.839 1.00 86.88 117 PHE A O 1
ATOM 1006 N N . LEU A 1 118 ? 9.252 -20.586 -11.322 1.00 88.88 118 LEU A N 1
ATOM 1007 C CA . LEU A 1 118 ? 9.324 -21.974 -11.785 1.00 88.88 118 LEU A CA 1
ATOM 1008 C C . LEU A 1 118 ? 9.506 -22.084 -13.302 1.00 88.88 118 LEU A C 1
ATOM 1010 O O . LEU A 1 118 ? 10.166 -23.022 -13.755 1.00 88.88 118 LEU A O 1
ATOM 1014 N N . SER A 1 119 ? 8.928 -21.169 -14.091 1.00 85.06 119 SER A N 1
ATOM 1015 C CA . SER A 1 119 ? 9.158 -21.164 -15.537 1.00 85.06 119 SER A CA 1
ATOM 1016 C C . SER A 1 119 ? 10.611 -20.853 -15.862 1.00 85.06 119 SER A C 1
ATOM 1018 O O . SER A 1 119 ? 11.208 -21.597 -16.635 1.00 85.06 119 SER A O 1
ATOM 1020 N N . ASP A 1 120 ? 11.192 -19.838 -15.223 1.00 82.94 120 ASP A N 1
ATOM 1021 C CA . ASP A 1 120 ? 12.573 -19.422 -15.481 1.00 82.94 120 ASP A CA 1
ATOM 1022 C C . ASP A 1 120 ? 13.569 -20.528 -15.095 1.00 82.94 120 ASP A C 1
ATOM 1024 O O . ASP A 1 120 ? 14.427 -20.901 -15.894 1.00 82.94 120 ASP A O 1
ATOM 1028 N N . ALA A 1 121 ? 13.364 -21.173 -13.940 1.00 79.44 121 ALA A N 1
ATOM 1029 C CA . ALA A 1 121 ? 14.195 -22.290 -13.480 1.00 79.44 121 ALA A CA 1
ATOM 1030 C C . ALA A 1 121 ? 14.203 -23.496 -14.440 1.00 79.44 121 ALA A C 1
ATOM 1032 O O . ALA A 1 121 ? 15.154 -24.278 -14.456 1.00 79.44 121 ALA A O 1
ATOM 1033 N N . LYS A 1 122 ? 13.143 -23.675 -15.239 1.00 73.75 122 LYS A N 1
ATOM 1034 C CA . LYS A 1 122 ? 13.057 -24.769 -16.212 1.00 73.75 122 LYS A CA 1
ATOM 1035 C C . LYS A 1 122 ? 13.847 -24.466 -17.488 1.00 73.75 122 LYS A C 1
ATOM 1037 O O . LYS A 1 122 ? 14.354 -25.407 -18.094 1.00 73.75 122 LYS A O 1
ATOM 1042 N N . PHE A 1 123 ? 13.977 -23.200 -17.886 1.00 68.12 123 PHE A N 1
ATOM 1043 C CA . PHE A 1 123 ? 14.712 -22.808 -19.095 1.00 68.12 123 PHE A CA 1
ATOM 1044 C C . PHE A 1 123 ? 16.235 -22.874 -18.926 1.00 68.12 123 PHE A C 1
ATOM 1046 O O . PHE A 1 123 ? 16.912 -23.193 -19.894 1.00 68.12 123 PHE A O 1
ATOM 1053 N N . ASP A 1 124 ? 16.761 -22.691 -17.713 1.00 70.56 124 ASP A N 1
ATOM 1054 C CA . ASP A 1 124 ? 18.209 -22.772 -17.438 1.00 70.56 124 ASP A CA 1
ATOM 1055 C C . ASP A 1 124 ? 18.768 -24.212 -17.421 1.00 70.56 124 ASP A C 1
ATOM 1057 O O . ASP A 1 124 ? 19.974 -24.423 -17.295 1.00 70.56 124 ASP A O 1
ATOM 1061 N N . SER A 1 125 ? 17.895 -25.220 -17.522 1.00 65.56 125 SER A N 1
ATOM 1062 C CA . SER A 1 125 ? 18.255 -26.646 -17.463 1.00 65.56 125 SER A CA 1
ATOM 1063 C C . SER A 1 125 ? 18.384 -27.345 -18.828 1.00 65.56 125 SER A C 1
ATOM 1065 O O . SER A 1 125 ? 18.648 -28.549 -18.855 1.00 65.56 125 SER A O 1
ATOM 1067 N N . TYR A 1 126 ? 18.218 -26.614 -19.939 1.00 52.56 126 TYR A N 1
ATOM 1068 C CA . TYR A 1 126 ? 18.312 -27.103 -21.326 1.00 52.56 126 TYR A CA 1
ATOM 1069 C C . TYR A 1 126 ? 19.368 -26.334 -22.121 1.00 52.56 126 TYR A C 1
ATOM 1071 O O . TYR A 1 126 ? 20.004 -26.974 -22.989 1.00 52.56 126 TYR A O 1
#

Radius of gyration: 18.27 Å; Cα contacts (8 Å, |Δi|>4): 62; chains: 1; bounding box: 39×38×49 Å

InterPro domains:
  IPR019396 Transmembrane Fragile-X-F-associated protein [PF10269] (7-108)
  IPR019396 Transmembrane Fragile-X-F-associated protein [PTHR13568] (5-117)

Foldseek 3Di:
DVVLVVLVVVLVVQLVVLVVCVVVVVDPDANVVSNVSVVVSLVVVVVVLVVVLVCLVVPPDCNVVSVVVVVVVCLQSVLVVQLVVLVSCVVNVVDPDDVCVSCVSVVVVVVVVVVVVVVVVVVVVD

Organism: Anaeramoeba ignava (NCBI:txid1746090)